Protein AF-A0A937PR74-F1 (afdb_monomer)

Solvent-accessible surface area (backbone atoms only — not comparable to full-atom values): 10509 Å² total; per-residue (Å²): 139,72,93,67,66,85,78,65,84,86,77,82,88,89,82,86,82,87,78,89,87,81,86,79,89,77,82,87,79,86,81,88,80,90,78,84,87,91,71,79,76,67,69,64,71,68,72,78,77,74,87,81,82,86,87,86,87,86,81,80,76,82,71,67,78,77,66,73,66,75,76,71,74,73,73,74,75,77,78,75,32,49,71,48,76,49,72,70,42,72,43,75,45,100,83,73,44,35,31,24,26,33,42,29,33,23,23,53,96,93,35,72,62,82,80,94,59,60,72,48,82,46,78,33,86,61,48,38,85,75,64,37,54,68,62,33,48,54,44,5,17,67,58,23,37,13,30,32,24,25,32,74,71,29,89,79,11,74

pLDDT: mean 70.53, std 24.12, range [28.23, 97.38]

Mean predicted aligned error: 19.69 Å

Structure (mmCIF, N/CA/C/O backbone):
data_AF-A0A937PR74-F1
#
_entry.id   AF-A0A937PR74-F1
#
loop_
_atom_site.group_PDB
_atom_site.id
_atom_site.type_symbol
_atom_site.label_atom_id
_atom_site.label_alt_id
_atom_site.label_comp_id
_atom_site.label_asym_id
_atom_site.label_entity_id
_atom_site.label_seq_id
_atom_site.pdbx_PDB_ins_code
_atom_site.Cartn_x
_atom_site.Cartn_y
_atom_site.Cartn_z
_atom_site.occupancy
_atom_site.B_iso_or_equiv
_atom_site.auth_seq_id
_atom_site.auth_comp_id
_atom_site.auth_asym_id
_atom_site.auth_atom_id
_atom_site.pdbx_PDB_model_num
ATOM 1 N N . MET A 1 1 ? 43.824 18.208 25.288 1.00 45.00 1 MET A N 1
ATOM 2 C CA . MET A 1 1 ? 44.546 16.920 25.161 1.00 45.00 1 MET A CA 1
ATOM 3 C C . MET A 1 1 ? 43.889 16.074 24.063 1.00 45.00 1 MET A C 1
ATOM 5 O O . MET A 1 1 ? 43.143 15.158 24.345 1.00 45.00 1 MET A O 1
ATOM 9 N N . ARG A 1 2 ? 43.776 16.574 22.828 1.00 44.16 2 ARG A N 1
ATOM 10 C CA . ARG A 1 2 ? 44.655 16.389 21.651 1.00 44.16 2 ARG A CA 1
ATOM 11 C C . ARG A 1 2 ? 44.983 14.925 21.298 1.00 44.16 2 ARG A C 1
ATOM 13 O O . ARG A 1 2 ? 46.021 14.397 21.665 1.00 44.16 2 ARG A O 1
ATOM 20 N N . LEU A 1 3 ? 44.121 14.372 20.440 1.00 40.69 3 LEU A N 1
ATOM 21 C CA . LEU A 1 3 ? 44.189 13.129 19.651 1.00 40.69 3 LEU A CA 1
ATOM 22 C C . LEU A 1 3 ? 45.413 13.035 18.692 1.00 40.69 3 LEU A C 1
ATOM 24 O O . LEU A 1 3 ? 45.345 12.398 17.648 1.00 40.69 3 LEU A O 1
ATOM 28 N N . LYS A 1 4 ? 46.522 13.724 19.006 1.00 45.88 4 LYS A N 1
ATOM 29 C CA . LYS A 1 4 ? 47.782 13.752 18.236 1.00 45.88 4 LYS A CA 1
ATOM 30 C C . LYS A 1 4 ? 48.910 12.940 18.897 1.00 45.88 4 LYS A C 1
ATOM 32 O O . LYS A 1 4 ? 49.970 12.802 18.297 1.00 45.88 4 LYS A O 1
ATOM 37 N N . GLU A 1 5 ? 48.679 12.406 20.096 1.00 50.66 5 GLU A N 1
ATOM 38 C CA . GLU A 1 5 ? 49.649 11.603 20.862 1.00 50.66 5 GLU A CA 1
ATOM 39 C C . GLU A 1 5 ? 49.638 10.113 20.471 1.00 50.66 5 GLU A C 1
ATOM 41 O O . GLU A 1 5 ? 50.682 9.475 20.462 1.00 50.66 5 GLU A O 1
ATOM 46 N N . LEU A 1 6 ? 48.505 9.561 20.020 1.00 44.34 6 LEU A N 1
ATOM 47 C CA . LEU A 1 6 ? 48.393 8.130 19.675 1.00 44.34 6 LEU A CA 1
ATOM 48 C C . LEU A 1 6 ? 48.855 7.761 18.251 1.00 44.34 6 LEU A C 1
ATOM 50 O O . LEU A 1 6 ? 48.767 6.605 17.853 1.00 44.34 6 LEU A O 1
ATOM 54 N N . LEU A 1 7 ? 49.373 8.721 17.479 1.00 48.03 7 LEU A N 1
ATOM 55 C CA . LEU A 1 7 ? 49.866 8.507 16.107 1.00 48.03 7 LEU A CA 1
ATOM 56 C C . LEU A 1 7 ? 51.387 8.693 15.965 1.00 48.03 7 LEU A C 1
ATOM 58 O O . LEU A 1 7 ? 51.908 8.676 14.852 1.00 48.03 7 LEU A O 1
ATOM 62 N N . LYS A 1 8 ? 52.107 8.844 17.084 1.00 45.50 8 LYS A N 1
ATOM 63 C CA . LYS A 1 8 ? 53.575 8.968 17.120 1.00 45.50 8 LYS A CA 1
ATOM 64 C C . LYS A 1 8 ? 54.309 7.737 17.659 1.00 45.50 8 LYS A C 1
ATOM 66 O O . LYS A 1 8 ? 55.530 7.734 17.638 1.00 45.50 8 LYS A O 1
ATOM 71 N N . LEU A 1 9 ? 53.598 6.684 18.068 1.00 43.59 9 LEU A N 1
ATOM 72 C CA . LEU A 1 9 ? 54.215 5.498 18.679 1.00 43.59 9 LEU A CA 1
ATOM 73 C C . LEU A 1 9 ? 54.484 4.336 17.706 1.00 43.59 9 LEU A C 1
ATOM 75 O O . LEU A 1 9 ? 54.778 3.236 18.147 1.00 43.59 9 LEU A O 1
ATOM 79 N N . ASN A 1 10 ? 54.355 4.544 16.392 1.00 42.03 10 ASN A N 1
ATOM 80 C CA . ASN A 1 10 ? 54.557 3.468 15.410 1.00 42.03 10 ASN A CA 1
ATOM 81 C C . ASN A 1 10 ? 55.466 3.874 14.238 1.00 42.03 10 ASN A C 1
ATOM 83 O O . ASN A 1 10 ? 55.306 3.408 13.111 1.00 42.03 10 ASN A O 1
ATOM 87 N N . ARG A 1 11 ? 56.377 4.825 14.473 1.00 48.88 11 ARG A N 1
ATOM 88 C CA . ARG A 1 11 ? 57.326 5.297 13.456 1.00 48.88 11 ARG A CA 1
ATOM 89 C C . ARG A 1 11 ? 58.646 5.744 14.082 1.00 48.88 11 ARG A C 1
ATOM 91 O O . ARG A 1 11 ? 59.024 6.904 13.974 1.00 48.88 11 ARG A O 1
ATOM 98 N N . SER A 1 12 ? 59.342 4.814 14.708 1.00 44.12 12 SER A N 1
ATOM 99 C CA . SER A 1 12 ? 60.766 4.922 15.026 1.00 44.12 12 SER A CA 1
ATOM 100 C C . SER A 1 12 ? 61.212 3.552 15.508 1.00 44.12 12 SER A C 1
ATOM 102 O O . SER A 1 12 ? 60.620 3.071 16.465 1.00 44.12 12 SER A O 1
ATOM 104 N N . ASP A 1 13 ? 62.170 2.949 14.799 1.00 43.47 13 ASP A N 1
ATOM 105 C CA . ASP A 1 13 ? 63.102 1.906 15.279 1.00 43.47 13 ASP A CA 1
ATOM 106 C C . ASP A 1 13 ? 63.229 0.692 14.358 1.00 43.47 13 ASP A C 1
ATOM 108 O O . ASP A 1 13 ? 63.025 -0.425 14.793 1.00 43.47 13 ASP A O 1
ATOM 112 N N . GLU A 1 14 ? 63.651 0.886 13.101 1.00 42.28 14 GLU A N 1
ATOM 113 C CA . GLU A 1 14 ? 64.384 -0.173 12.367 1.00 42.28 14 GLU A CA 1
ATOM 114 C C . GLU A 1 14 ? 65.464 0.400 11.429 1.00 42.28 14 GLU A C 1
ATOM 116 O O . GLU A 1 14 ? 65.754 -0.130 10.358 1.00 42.28 14 GLU A O 1
ATOM 121 N N . LYS A 1 15 ? 66.096 1.518 11.806 1.00 40.09 15 LYS A N 1
ATOM 122 C CA . LYS A 1 15 ? 67.292 1.994 11.100 1.00 40.09 15 LYS A CA 1
ATOM 123 C C . LYS A 1 15 ? 68.427 2.265 12.065 1.00 40.09 15 LYS A C 1
ATOM 125 O O . LYS A 1 15 ? 68.477 3.313 12.695 1.00 40.09 15 LYS A O 1
ATOM 130 N N . GLY A 1 16 ? 69.379 1.340 12.036 1.00 33.22 16 GLY A N 1
ATOM 131 C CA . GLY A 1 16 ? 70.777 1.629 12.301 1.00 33.22 16 GLY A CA 1
ATOM 132 C C . GLY A 1 16 ? 71.303 0.992 13.566 1.00 33.22 16 GLY A C 1
ATOM 133 O O . GLY A 1 16 ? 71.318 1.646 14.597 1.00 33.22 16 GLY A O 1
ATOM 134 N N . ILE A 1 17 ? 71.846 -0.221 13.443 1.00 38.16 17 ILE A N 1
ATOM 135 C CA . ILE A 1 17 ? 72.931 -0.673 14.312 1.00 38.16 17 ILE A CA 1
ATOM 136 C C . ILE A 1 17 ? 73.922 -1.518 13.483 1.00 38.16 17 ILE A C 1
ATOM 138 O O . ILE A 1 17 ? 73.690 -2.700 13.269 1.00 38.16 17 ILE A O 1
ATOM 142 N N . LEU A 1 18 ? 75.014 -0.850 13.066 1.00 41.47 18 LEU A N 1
ATOM 143 C CA . LEU A 1 18 ? 76.418 -1.325 13.030 1.00 41.47 18 LEU A CA 1
ATOM 144 C C . LEU A 1 18 ? 76.817 -2.419 12.007 1.00 41.47 18 LEU A C 1
ATOM 146 O O . LEU A 1 18 ? 76.128 -3.409 11.838 1.00 41.47 18 LEU A O 1
ATOM 150 N N . ASN A 1 19 ? 77.984 -2.399 11.356 1.00 35.38 19 ASN A N 1
ATOM 151 C CA . ASN A 1 19 ? 79.076 -1.430 11.171 1.00 35.38 19 ASN A CA 1
ATOM 152 C C . ASN A 1 19 ? 80.000 -2.034 10.082 1.00 35.38 19 ASN A C 1
ATOM 154 O O . ASN A 1 19 ? 80.117 -3.249 9.992 1.00 35.38 19 ASN A O 1
ATOM 158 N N . LEU A 1 20 ? 80.500 -1.242 9.132 1.00 36.12 20 LEU A N 1
ATOM 159 C CA . LEU A 1 20 ? 81.897 -0.770 9.051 1.00 36.12 20 LEU A CA 1
ATOM 160 C C . LEU A 1 20 ? 82.981 -1.853 8.880 1.00 36.12 20 LEU A C 1
ATOM 162 O O . LEU A 1 20 ? 83.204 -2.662 9.769 1.00 36.12 20 LEU A O 1
ATOM 166 N N . GLY A 1 21 ? 83.761 -1.693 7.804 1.00 32.06 21 GLY A N 1
ATOM 167 C CA . GLY A 1 21 ? 85.145 -2.169 7.711 1.00 32.06 21 GLY A CA 1
ATOM 168 C C . GLY A 1 21 ? 85.378 -3.188 6.599 1.00 32.06 21 GLY A C 1
ATOM 169 O O . GLY A 1 21 ? 85.330 -4.379 6.841 1.00 32.06 21 GLY A O 1
ATOM 170 N N . ASP A 1 22 ? 85.616 -2.758 5.361 1.00 37.78 22 ASP A N 1
ATOM 171 C CA . ASP A 1 22 ? 86.985 -2.404 4.995 1.00 37.78 22 ASP A CA 1
ATOM 172 C C . ASP A 1 22 ? 87.040 -1.779 3.603 1.00 37.78 22 ASP A C 1
ATOM 174 O O . ASP A 1 22 ? 86.634 -2.339 2.583 1.00 37.78 22 ASP A O 1
ATOM 178 N N . ARG A 1 23 ? 87.535 -0.546 3.594 1.00 40.28 23 ARG A N 1
ATOM 179 C CA . ARG A 1 23 ? 88.002 0.126 2.397 1.00 40.28 23 ARG A CA 1
ATOM 180 C C . ARG A 1 23 ? 89.438 -0.310 2.186 1.00 40.28 23 ARG A C 1
ATOM 182 O O . ARG A 1 23 ? 90.257 -0.145 3.078 1.00 40.28 23 ARG A O 1
ATOM 189 N N . GLY A 1 24 ? 89.757 -0.595 0.937 1.00 28.23 24 GLY A N 1
ATOM 190 C CA . GLY A 1 24 ? 90.996 -0.077 0.396 1.00 28.23 24 GLY A CA 1
ATOM 191 C C . GLY A 1 24 ? 91.971 -1.129 -0.089 1.00 28.23 24 GLY A C 1
ATOM 192 O O . GLY A 1 24 ? 92.541 -1.891 0.672 1.00 28.23 24 GLY A O 1
ATOM 193 N N . LEU A 1 25 ? 92.274 -0.945 -1.369 1.00 32.81 25 LEU A N 1
ATOM 194 C CA . LEU A 1 25 ? 93.640 -0.695 -1.796 1.00 32.81 25 LEU A CA 1
ATOM 195 C C . LEU A 1 25 ? 94.554 -1.925 -1.865 1.00 32.81 25 LEU A C 1
ATOM 197 O O . LEU A 1 25 ? 95.102 -2.391 -0.878 1.00 32.81 25 LEU A O 1
ATOM 201 N N . MET A 1 26 ? 94.814 -2.301 -3.113 1.00 33.44 26 MET A N 1
ATOM 202 C CA . MET A 1 26 ? 96.124 -2.599 -3.708 1.00 33.44 26 MET A CA 1
ATOM 203 C C . MET A 1 26 ? 96.035 -3.894 -4.509 1.00 33.44 26 MET A C 1
ATOM 205 O O . MET A 1 26 ? 95.981 -4.985 -3.969 1.00 33.44 26 MET A O 1
ATOM 209 N N . ARG A 1 27 ? 95.823 -3.789 -5.822 1.00 33.97 27 ARG A N 1
ATOM 210 C CA . ARG A 1 27 ? 96.899 -3.582 -6.810 1.00 33.97 27 ARG A CA 1
ATOM 211 C C . ARG A 1 27 ? 97.913 -4.726 -6.795 1.00 33.97 27 ARG A C 1
ATOM 213 O O . ARG A 1 27 ? 98.548 -4.963 -5.780 1.00 33.97 27 ARG A O 1
ATOM 220 N N . GLN A 1 28 ? 98.155 -5.217 -8.015 1.00 32.97 28 GLN A N 1
ATOM 221 C CA . GLN A 1 28 ? 99.225 -6.130 -8.440 1.00 32.97 28 GLN A CA 1
ATOM 222 C C . GLN A 1 28 ? 98.896 -7.584 -8.073 1.00 32.97 28 GLN A C 1
ATOM 224 O O . GLN A 1 28 ? 98.533 -7.872 -6.949 1.00 32.97 28 GLN A O 1
ATOM 229 N N . VAL A 1 29 ? 98.898 -8.563 -8.976 1.00 41.31 29 VAL A N 1
ATOM 230 C CA . VAL A 1 29 ? 99.842 -8.895 -10.056 1.00 41.31 29 VAL A CA 1
ATOM 231 C C . VAL A 1 29 ? 99.023 -9.716 -11.078 1.00 41.31 29 VAL A C 1
ATOM 233 O O . VAL A 1 29 ? 98.340 -10.658 -10.703 1.00 41.31 29 VAL A O 1
ATOM 236 N N . ALA A 1 30 ? 98.745 -9.206 -12.278 1.00 31.98 30 ALA A N 1
ATOM 237 C CA . ALA A 1 30 ? 99.438 -9.552 -13.523 1.00 31.98 30 ALA A CA 1
ATOM 238 C C . ALA A 1 30 ? 99.759 -11.051 -13.735 1.00 31.98 30 ALA A C 1
ATOM 240 O O . ALA A 1 30 ? 100.341 -11.706 -12.888 1.00 31.98 30 ALA A O 1
ATOM 241 N N . ALA A 1 31 ? 99.508 -11.494 -14.969 1.00 31.50 31 ALA A N 1
ATOM 242 C CA . ALA A 1 31 ? 100.082 -12.667 -15.631 1.00 31.50 31 ALA A CA 1
ATOM 243 C C . ALA A 1 31 ? 99.368 -14.022 -15.450 1.00 31.50 31 ALA A C 1
ATOM 245 O O . ALA A 1 31 ? 99.487 -14.710 -14.448 1.00 31.50 31 ALA A O 1
ATOM 246 N N . ALA A 1 32 ? 98.684 -14.389 -16.540 1.00 33.56 32 ALA A N 1
ATOM 247 C CA . ALA A 1 32 ? 98.862 -15.642 -17.269 1.00 33.56 32 ALA A CA 1
ATOM 248 C C . ALA A 1 32 ? 98.831 -16.955 -16.471 1.00 33.56 32 ALA A C 1
ATOM 250 O O . ALA A 1 32 ? 99.771 -17.284 -15.755 1.00 33.56 32 ALA A O 1
ATOM 251 N N . THR A 1 33 ? 97.828 -17.789 -16.764 1.00 36.47 33 THR A N 1
ATOM 252 C CA . THR A 1 33 ? 97.982 -19.085 -17.469 1.00 36.47 33 THR A CA 1
ATOM 253 C C . THR A 1 33 ? 96.703 -19.907 -17.256 1.00 36.47 33 THR A C 1
ATOM 255 O O . THR A 1 33 ? 96.357 -20.253 -16.132 1.00 36.47 33 THR A O 1
ATOM 258 N N . SER A 1 34 ? 95.969 -20.210 -18.329 1.00 39.50 34 SER A N 1
ATOM 259 C CA . SER A 1 34 ? 94.982 -21.308 -18.352 1.00 39.50 34 SER A CA 1
ATOM 260 C C . SER A 1 34 ? 95.751 -22.638 -18.341 1.00 39.50 34 SER A C 1
ATOM 262 O O . SER A 1 34 ? 96.770 -22.704 -19.029 1.00 39.50 34 SER A O 1
ATOM 264 N N . PRO A 1 35 ? 95.333 -23.683 -17.601 1.00 47.00 35 PRO A N 1
ATOM 265 C CA . PRO A 1 35 ? 94.194 -24.536 -17.990 1.00 47.00 35 PRO A CA 1
ATOM 266 C C . PRO A 1 35 ? 93.329 -24.946 -16.766 1.00 47.00 35 PRO A C 1
ATOM 268 O O . PRO A 1 35 ? 93.808 -25.045 -15.648 1.00 47.00 35 PRO A O 1
ATOM 271 N N . GLY A 1 36 ? 92.006 -25.093 -16.849 1.00 46.84 36 GLY A N 1
ATOM 272 C CA . GLY A 1 36 ? 91.341 -26.135 -17.624 1.00 46.84 36 GLY A CA 1
ATOM 273 C C . GLY A 1 36 ? 91.430 -27.482 -16.894 1.00 46.84 36 GLY A C 1
ATOM 274 O O . GLY A 1 36 ? 92.448 -28.148 -17.015 1.00 46.84 36 GLY A O 1
ATOM 275 N N . VAL A 1 37 ? 90.333 -27.893 -16.233 1.00 52.88 37 VAL A N 1
ATOM 276 C CA . VAL A 1 37 ? 90.123 -29.200 -15.556 1.00 52.88 37 VAL A CA 1
ATOM 277 C C . VAL A 1 37 ? 90.897 -29.283 -14.222 1.00 52.88 37 VAL A C 1
ATOM 279 O O . VAL A 1 37 ? 92.116 -29.278 -14.198 1.00 52.88 37 VAL A O 1
ATOM 282 N N . THR A 1 38 ? 90.298 -29.311 -13.024 1.00 52.03 38 THR A N 1
ATOM 283 C CA . THR A 1 38 ? 89.794 -30.550 -12.389 1.00 52.03 38 THR A CA 1
ATOM 284 C C . THR A 1 38 ? 89.281 -30.253 -10.954 1.00 52.03 38 THR A C 1
ATOM 286 O O . THR A 1 38 ? 89.836 -30.769 -9.996 1.00 52.03 38 THR A O 1
ATOM 289 N N . ILE A 1 39 ? 88.277 -29.387 -10.737 1.00 53.31 39 ILE A N 1
ATOM 290 C CA . ILE A 1 39 ? 87.642 -29.254 -9.389 1.00 53.31 39 ILE A CA 1
ATOM 291 C C . ILE A 1 39 ? 86.098 -29.186 -9.450 1.00 53.31 39 ILE A C 1
ATOM 293 O O . ILE A 1 39 ? 85.416 -29.489 -8.479 1.00 53.31 39 ILE A O 1
ATOM 297 N N . GLU A 1 40 ? 85.493 -28.918 -10.612 1.00 51.12 40 GLU A N 1
ATOM 298 C CA . GLU A 1 40 ? 84.031 -28.734 -10.713 1.00 51.12 40 GLU A CA 1
ATOM 299 C C . GLU A 1 40 ? 83.209 -30.042 -10.799 1.00 51.12 40 GLU A C 1
ATOM 301 O O . GLU A 1 40 ? 81.983 -30.031 -10.666 1.00 51.12 40 GLU A O 1
ATOM 306 N N . GLN A 1 41 ? 83.851 -31.195 -11.014 1.00 52.25 41 GLN A N 1
ATOM 307 C CA . GLN A 1 41 ? 83.128 -32.455 -11.245 1.00 52.25 41 GLN A CA 1
ATOM 308 C C . GLN A 1 41 ? 82.802 -33.257 -9.977 1.00 52.25 41 GLN A C 1
ATOM 310 O O . GLN A 1 41 ? 81.875 -34.068 -10.009 1.00 52.25 41 GLN A O 1
ATOM 315 N N . GLU A 1 42 ? 83.462 -33.001 -8.845 1.00 51.69 42 GLU A N 1
ATOM 316 C CA . GLU A 1 42 ? 83.182 -33.740 -7.603 1.00 51.69 42 GLU A CA 1
ATOM 317 C C . GLU A 1 42 ? 82.027 -33.140 -6.785 1.00 51.69 42 GLU A C 1
ATOM 319 O O . GLU A 1 42 ? 81.239 -33.875 -6.187 1.00 51.69 42 GLU A O 1
ATOM 324 N N . SER A 1 43 ? 81.812 -31.823 -6.849 1.00 52.62 43 SER A N 1
ATOM 325 C CA . SER A 1 43 ? 80.733 -31.150 -6.106 1.00 52.62 43 SER A CA 1
ATOM 326 C C . SER A 1 43 ? 79.325 -31.468 -6.637 1.00 52.62 43 SER A C 1
ATOM 328 O O . SER A 1 43 ? 78.341 -31.327 -5.914 1.00 52.62 43 SER A O 1
ATOM 330 N N . ARG A 1 44 ? 79.202 -31.978 -7.873 1.00 56.03 44 ARG A N 1
ATOM 331 C CA . ARG A 1 44 ? 77.906 -32.307 -8.506 1.00 56.03 44 ARG A CA 1
ATOM 332 C C . ARG A 1 44 ? 77.334 -33.679 -8.114 1.00 56.03 44 ARG A C 1
ATOM 334 O O . ARG A 1 44 ? 76.179 -33.967 -8.428 1.00 56.03 44 ARG A O 1
ATOM 341 N N . ARG A 1 45 ? 78.090 -34.534 -7.409 1.00 56.03 45 ARG A N 1
ATOM 342 C CA . ARG A 1 45 ? 77.600 -35.846 -6.927 1.00 56.03 45 ARG A CA 1
ATOM 343 C C . ARG A 1 45 ? 76.940 -35.803 -5.545 1.00 56.03 45 ARG A C 1
ATOM 345 O O . ARG A 1 45 ? 76.227 -36.746 -5.203 1.00 56.03 45 ARG A O 1
ATOM 352 N N . ALA A 1 46 ? 77.106 -34.718 -4.787 1.00 50.53 46 ALA A N 1
ATOM 353 C CA . ALA A 1 46 ? 76.523 -34.576 -3.451 1.00 50.53 46 ALA A CA 1
ATOM 354 C C . ALA A 1 46 ? 75.127 -33.914 -3.446 1.00 50.53 46 ALA A C 1
ATOM 356 O O . ALA A 1 46 ? 74.307 -34.219 -2.582 1.00 50.53 46 ALA A O 1
ATOM 357 N N . GLU A 1 47 ? 74.785 -33.089 -4.443 1.00 51.00 47 GLU A N 1
ATOM 358 C CA . GLU A 1 47 ? 73.498 -32.365 -4.470 1.00 51.00 47 GLU A CA 1
ATOM 359 C C . GLU A 1 47 ? 72.291 -33.206 -4.936 1.00 51.00 47 GLU A C 1
ATOM 361 O O . GLU A 1 47 ? 71.134 -32.811 -4.774 1.00 51.00 47 GLU A O 1
ATOM 366 N N . MET A 1 48 ? 72.520 -34.407 -5.478 1.00 52.19 48 MET A N 1
ATOM 367 C CA . MET A 1 48 ? 71.469 -35.216 -6.117 1.00 52.19 48 MET A CA 1
ATOM 368 C C . MET A 1 48 ? 70.767 -36.247 -5.213 1.00 52.19 48 MET A C 1
ATOM 370 O O . MET A 1 48 ? 70.002 -37.072 -5.714 1.00 52.19 48 MET A O 1
ATOM 374 N N . LYS A 1 49 ? 70.971 -36.221 -3.887 1.00 47.31 49 LYS A N 1
ATOM 375 C CA . LYS A 1 49 ? 70.345 -37.200 -2.966 1.00 47.31 49 LYS A CA 1
ATOM 376 C C . LYS A 1 49 ? 69.484 -36.634 -1.832 1.00 47.31 49 LYS A C 1
ATOM 378 O O . LYS A 1 49 ? 68.918 -37.429 -1.089 1.00 47.31 49 LYS A O 1
ATOM 383 N N . LEU A 1 50 ? 69.265 -35.316 -1.750 1.00 51.03 50 LEU A N 1
ATOM 384 C CA . LEU A 1 50 ? 68.409 -34.727 -0.698 1.00 51.03 50 LEU A CA 1
ATOM 385 C C . LEU A 1 50 ? 67.170 -33.963 -1.205 1.00 51.03 50 LEU A C 1
ATOM 387 O O . LEU A 1 50 ? 66.386 -33.448 -0.417 1.00 51.03 50 LEU A O 1
ATOM 391 N N . ARG A 1 51 ? 66.890 -33.979 -2.514 1.00 54.31 51 ARG A N 1
ATOM 392 C CA . ARG A 1 51 ? 65.666 -33.391 -3.106 1.00 54.31 51 ARG A CA 1
ATOM 393 C C . ARG A 1 51 ? 64.553 -34.428 -3.344 1.00 54.31 51 ARG A C 1
ATOM 395 O O . ARG A 1 51 ? 63.882 -34.384 -4.367 1.00 54.31 51 ARG A O 1
ATOM 402 N N . ARG A 1 52 ? 64.372 -35.404 -2.439 1.00 53.56 52 ARG A N 1
ATOM 403 C CA . ARG A 1 52 ? 63.373 -36.496 -2.583 1.00 53.56 52 ARG A CA 1
ATOM 404 C C . ARG A 1 52 ? 62.323 -36.613 -1.466 1.00 53.56 52 ARG A C 1
ATOM 406 O O . ARG A 1 52 ? 61.565 -37.574 -1.474 1.00 53.56 52 ARG A O 1
ATOM 413 N N . ARG A 1 53 ? 62.221 -35.664 -0.525 1.00 50.06 53 ARG A N 1
ATOM 414 C CA . ARG A 1 53 ? 61.236 -35.756 0.582 1.00 50.06 53 ARG A CA 1
ATOM 415 C C . ARG A 1 53 ? 60.441 -34.484 0.924 1.00 50.06 53 ARG A C 1
ATOM 417 O O . ARG A 1 53 ? 59.740 -34.493 1.923 1.00 50.06 53 ARG A O 1
ATOM 424 N N . GLY A 1 54 ? 60.492 -33.417 0.120 1.00 45.25 54 GLY A N 1
ATOM 425 C CA . GLY A 1 54 ? 59.943 -32.113 0.544 1.00 45.25 54 GLY A CA 1
ATOM 426 C C . GLY A 1 54 ? 59.032 -31.355 -0.423 1.00 45.25 54 GLY A C 1
ATOM 427 O O . GLY A 1 54 ? 58.717 -30.209 -0.136 1.00 45.25 54 GLY A O 1
ATOM 428 N N . VAL A 1 55 ? 58.622 -31.922 -1.563 1.00 49.19 55 VAL A N 1
ATOM 429 C CA . VAL A 1 55 ? 57.819 -31.180 -2.559 1.00 49.19 55 VAL A CA 1
ATOM 430 C C . VAL A 1 55 ? 56.720 -32.074 -3.132 1.00 49.19 55 VAL A C 1
ATOM 432 O O . VAL A 1 55 ? 56.806 -32.521 -4.269 1.00 49.19 55 VAL A O 1
ATOM 4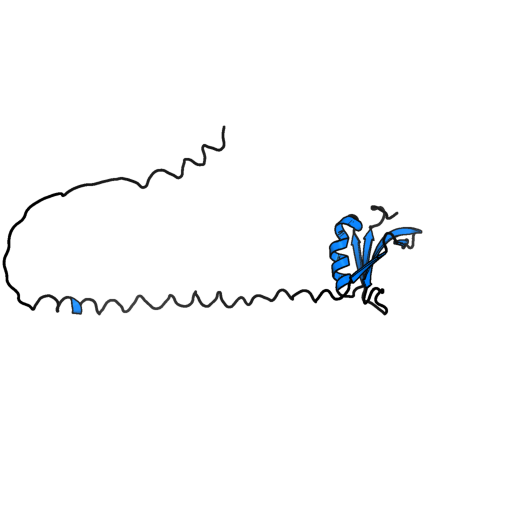35 N N . LEU A 1 56 ? 55.706 -32.392 -2.323 1.00 47.66 56 LEU A N 1
ATOM 436 C CA . LEU A 1 56 ? 54.461 -32.996 -2.817 1.00 47.66 56 LEU A CA 1
ATOM 437 C C . LEU A 1 56 ? 53.288 -32.823 -1.834 1.00 47.66 56 LEU A C 1
ATOM 439 O O . LEU A 1 56 ? 52.615 -33.794 -1.542 1.00 47.66 56 LEU A O 1
ATOM 443 N N . LEU A 1 57 ? 53.036 -31.630 -1.281 1.00 48.03 57 LEU A N 1
ATOM 444 C CA . LEU A 1 57 ? 51.827 -31.384 -0.463 1.00 48.03 57 LEU A CA 1
ATOM 445 C C . LEU A 1 57 ? 51.410 -29.892 -0.441 1.00 48.03 57 LEU A C 1
ATOM 447 O O . LEU A 1 57 ? 51.099 -29.347 0.608 1.00 48.03 57 LEU A O 1
ATOM 451 N N . LEU A 1 58 ? 51.403 -29.196 -1.588 1.00 45.47 58 LEU A N 1
ATOM 452 C CA . LEU A 1 58 ? 50.859 -27.820 -1.690 1.00 45.47 58 LEU A CA 1
ATOM 453 C C . LEU A 1 58 ? 50.098 -27.551 -3.009 1.00 45.47 58 LEU A C 1
ATOM 455 O O . LEU A 1 58 ? 50.130 -26.460 -3.563 1.00 45.47 58 LEU A O 1
ATOM 459 N N . LEU A 1 59 ? 49.378 -28.549 -3.520 1.00 51.47 59 LEU A N 1
ATOM 460 C CA . LEU A 1 59 ? 48.352 -28.395 -4.562 1.00 51.47 59 LEU A CA 1
ATOM 461 C C . LEU A 1 59 ? 47.195 -29.324 -4.166 1.00 51.47 59 LEU A C 1
ATOM 463 O O . LEU A 1 59 ? 47.220 -30.495 -4.536 1.00 51.47 59 LEU A O 1
ATOM 467 N N . PRO A 1 60 ? 46.255 -28.871 -3.312 1.00 46.47 60 PRO A N 1
ATOM 468 C CA . PRO A 1 60 ? 45.080 -28.197 -3.860 1.00 46.47 60 PRO A CA 1
ATOM 469 C C . P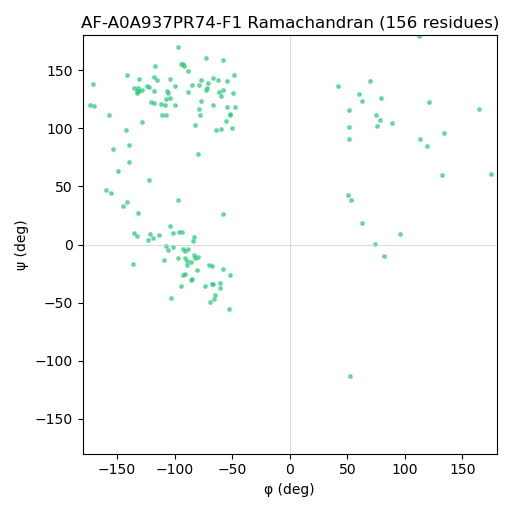RO A 1 60 ? 44.456 -27.190 -2.867 1.00 46.47 60 PRO A C 1
ATOM 471 O O . PRO A 1 60 ? 43.479 -27.497 -2.195 1.00 46.47 60 PRO A O 1
ATOM 474 N N . ILE A 1 61 ? 44.986 -25.968 -2.767 1.00 50.97 61 ILE A N 1
ATOM 475 C CA . ILE A 1 61 ? 44.271 -24.861 -2.083 1.00 50.97 61 ILE A CA 1
ATOM 476 C C . ILE A 1 61 ? 43.774 -23.808 -3.092 1.00 50.97 61 ILE A C 1
ATOM 478 O O . ILE A 1 61 ? 42.873 -23.032 -2.793 1.00 50.97 61 ILE A O 1
ATOM 482 N N . LEU A 1 62 ? 44.247 -23.845 -4.344 1.00 48.31 62 LEU A N 1
ATOM 483 C CA . LEU A 1 62 ? 43.823 -22.900 -5.386 1.00 48.31 62 LEU A CA 1
ATOM 484 C C . LEU A 1 62 ? 42.538 -23.320 -6.135 1.00 48.31 62 LEU A C 1
ATOM 486 O O . LEU A 1 62 ? 41.920 -22.498 -6.800 1.00 48.31 62 LEU A O 1
ATOM 490 N N . GLY A 1 63 ? 42.110 -24.583 -6.025 1.00 48.56 63 GLY A N 1
ATOM 491 C CA . GLY A 1 63 ? 40.980 -25.123 -6.801 1.00 48.56 63 GLY A CA 1
ATOM 492 C C . GLY A 1 63 ? 39.598 -25.009 -6.148 1.00 48.56 63 GLY A C 1
ATOM 493 O O . GLY A 1 63 ? 38.597 -25.235 -6.819 1.00 48.56 63 GLY A O 1
ATOM 494 N N . VAL A 1 64 ? 39.511 -24.662 -4.860 1.00 53.47 64 VAL A N 1
ATOM 495 C CA . VAL A 1 64 ? 38.236 -24.699 -4.108 1.00 53.47 64 VAL A CA 1
ATOM 496 C C . VAL A 1 64 ? 37.546 -23.327 -4.030 1.00 53.47 64 VAL A C 1
ATOM 498 O O . VAL A 1 64 ? 36.357 -23.256 -3.736 1.00 53.47 64 VAL A O 1
ATOM 501 N N . LEU A 1 65 ? 38.215 -22.229 -4.406 1.00 50.84 65 LEU A N 1
ATOM 502 C CA . LEU A 1 65 ? 37.590 -20.894 -4.426 1.00 50.84 65 LEU A CA 1
ATOM 503 C C . LEU A 1 65 ? 36.878 -20.541 -5.749 1.00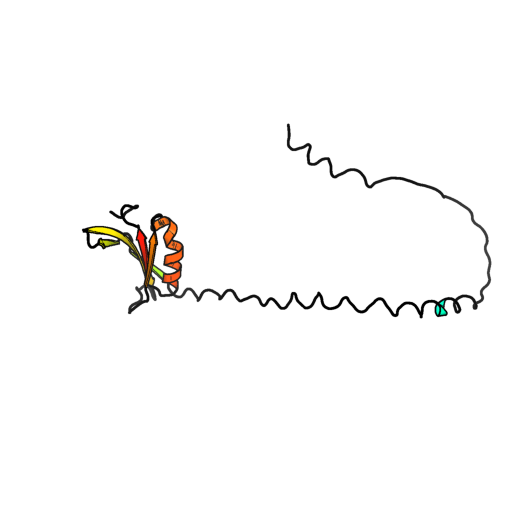 50.84 65 LEU A C 1
ATOM 505 O O . LEU A 1 65 ? 36.242 -19.498 -5.838 1.00 50.84 65 LEU A O 1
ATOM 509 N N . ALA A 1 66 ? 3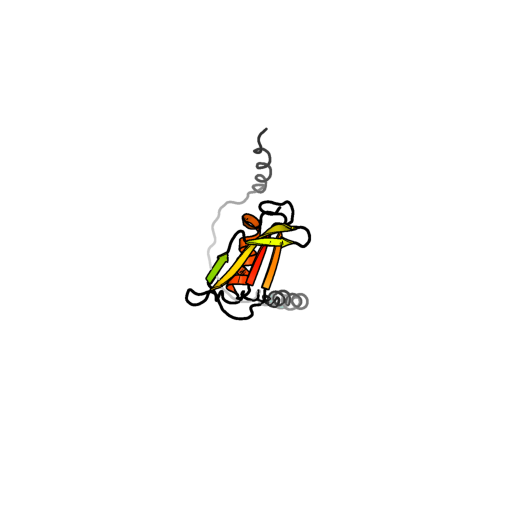6.947 -21.401 -6.769 1.00 53.81 66 ALA A N 1
ATOM 510 C CA . ALA A 1 66 ? 36.227 -21.210 -8.036 1.00 53.81 66 ALA A CA 1
ATOM 511 C C . ALA A 1 66 ? 34.845 -21.902 -8.065 1.00 53.81 66 ALA A C 1
ATOM 513 O O . ALA A 1 66 ? 34.111 -21.774 -9.041 1.00 53.81 66 ALA A O 1
ATOM 514 N N . GLY A 1 67 ? 34.494 -22.646 -7.007 1.00 51.62 67 GLY A N 1
ATOM 515 C CA . GLY A 1 67 ? 33.291 -23.484 -6.939 1.00 51.62 67 GLY A CA 1
ATOM 516 C C . GLY A 1 67 ? 32.120 -22.900 -6.147 1.00 51.62 67 GLY A C 1
ATOM 517 O O . GLY A 1 67 ? 31.057 -23.517 -6.111 1.00 51.62 67 GLY A O 1
ATOM 518 N N . VAL A 1 68 ? 32.260 -21.715 -5.539 1.00 61.12 68 VAL A N 1
ATOM 519 C CA . VAL A 1 68 ? 31.091 -20.972 -5.044 1.00 61.12 68 VAL A CA 1
ATOM 520 C C . VAL A 1 68 ? 30.475 -20.288 -6.253 1.00 61.12 68 VAL A C 1
ATOM 522 O O . VAL A 1 68 ? 30.702 -19.110 -6.524 1.00 61.12 68 VAL A O 1
ATOM 525 N N . GLY A 1 69 ? 29.749 -21.091 -7.033 1.00 54.00 69 GLY A N 1
ATOM 526 C CA . GLY A 1 69 ? 28.875 -20.609 -8.082 1.00 54.00 69 GLY A CA 1
ATOM 527 C C . GLY A 1 69 ? 28.046 -19.487 -7.490 1.00 54.00 69 GLY A C 1
ATOM 528 O O . GLY A 1 69 ? 27.350 -19.681 -6.493 1.00 54.00 69 GLY A O 1
ATOM 529 N N . ASN A 1 70 ? 28.206 -18.303 -8.069 1.00 60.03 70 ASN A N 1
ATOM 530 C CA . ASN A 1 70 ? 27.407 -17.135 -7.781 1.00 60.03 70 ASN A CA 1
ATOM 531 C C . ASN A 1 70 ? 25.951 -17.600 -7.883 1.00 60.03 70 ASN A C 1
ATOM 533 O O . ASN A 1 70 ? 25.459 -17.820 -8.991 1.00 60.03 70 ASN A O 1
ATOM 537 N N . ALA A 1 71 ? 25.310 -17.874 -6.742 1.00 54.91 71 ALA A N 1
ATOM 538 C CA . ALA A 1 71 ? 23.901 -18.206 -6.684 1.00 54.91 71 ALA A CA 1
ATOM 539 C C . ALA A 1 71 ? 23.226 -16.980 -7.270 1.00 54.91 71 ALA A C 1
ATOM 541 O O . ALA A 1 71 ? 23.192 -15.928 -6.630 1.00 54.91 71 ALA A O 1
ATOM 542 N N . GLY A 1 72 ? 22.869 -17.086 -8.552 1.00 49.81 72 GLY A N 1
ATOM 543 C CA . GLY A 1 72 ? 22.407 -15.969 -9.343 1.00 49.81 72 GLY A CA 1
ATOM 544 C C . GLY A 1 72 ? 21.292 -15.329 -8.555 1.00 49.81 72 GLY A C 1
ATOM 545 O O . GLY A 1 72 ? 20.254 -15.953 -8.339 1.00 49.81 72 GLY A O 1
ATOM 546 N N . VAL A 1 73 ? 21.538 -14.115 -8.067 1.00 54.97 73 VAL A N 1
ATOM 547 C CA . VAL A 1 73 ? 20.473 -13.273 -7.552 1.00 54.97 73 VAL A CA 1
ATOM 548 C C . VAL A 1 73 ? 19.509 -13.208 -8.719 1.00 54.97 73 VAL A C 1
ATOM 550 O O . VAL A 1 73 ? 19.869 -12.647 -9.755 1.00 54.97 73 VAL A O 1
ATOM 553 N N . ALA A 1 74 ? 18.379 -13.915 -8.613 1.00 58.25 74 ALA A N 1
ATOM 554 C CA . ALA A 1 74 ? 17.421 -14.010 -9.697 1.00 58.25 74 ALA A CA 1
ATOM 555 C C . ALA A 1 74 ? 17.132 -12.574 -10.114 1.00 58.25 74 ALA A C 1
ATOM 557 O O . ALA A 1 74 ? 16.627 -11.788 -9.306 1.00 58.25 74 ALA A O 1
ATOM 558 N N . ALA A 1 75 ? 17.578 -12.207 -11.318 1.00 59.91 75 ALA A N 1
ATOM 559 C CA . ALA A 1 75 ? 17.398 -10.861 -11.815 1.00 59.91 75 ALA A CA 1
ATOM 560 C C . ALA A 1 75 ? 15.900 -10.590 -11.719 1.00 59.91 75 ALA A C 1
ATOM 562 O O . ALA A 1 75 ? 15.101 -11.356 -12.267 1.00 59.91 75 ALA A O 1
ATOM 563 N N . ALA A 1 76 ? 15.527 -9.582 -10.923 1.00 63.84 76 ALA A N 1
ATOM 564 C CA . ALA A 1 76 ? 14.130 -9.243 -10.714 1.00 63.84 76 ALA A CA 1
ATOM 565 C C . ALA A 1 76 ? 13.465 -9.158 -12.090 1.00 63.84 76 ALA A C 1
ATOM 567 O O . ALA A 1 76 ? 14.031 -8.549 -13.004 1.00 63.84 76 ALA A O 1
ATOM 568 N N . ALA A 1 77 ? 12.326 -9.840 -12.246 1.00 69.25 77 ALA A N 1
ATOM 569 C CA . ALA A 1 77 ? 11.636 -9.926 -13.525 1.00 69.25 77 ALA A CA 1
ATOM 570 C C . ALA A 1 77 ? 11.503 -8.522 -14.153 1.00 69.25 77 ALA A C 1
ATOM 572 O O . ALA A 1 77 ? 11.401 -7.525 -13.437 1.00 69.25 77 ALA A O 1
ATOM 573 N N . PRO A 1 78 ? 11.558 -8.396 -15.487 1.00 75.75 78 PRO A N 1
ATOM 574 C CA . PRO A 1 78 ? 11.577 -7.084 -16.116 1.00 75.75 78 PRO A CA 1
ATOM 575 C C . PRO A 1 78 ? 10.343 -6.266 -15.711 1.00 75.75 78 PRO A C 1
ATOM 577 O O . PRO A 1 78 ? 9.210 -6.753 -15.755 1.00 75.75 78 PRO A O 1
ATOM 580 N N . ARG A 1 79 ? 10.570 -5.002 -15.332 1.00 86.12 79 ARG A N 1
ATOM 581 C CA . ARG A 1 79 ? 9.516 -4.029 -15.005 1.00 86.12 79 ARG A CA 1
ATOM 582 C C . ARG A 1 79 ? 8.675 -3.763 -16.252 1.00 86.12 79 ARG A C 1
ATOM 584 O O . ARG A 1 79 ? 9.074 -2.986 -17.116 1.00 86.12 79 ARG A O 1
ATOM 591 N N . ARG A 1 80 ? 7.526 -4.429 -16.358 1.00 87.62 80 ARG A N 1
ATOM 592 C CA . ARG A 1 80 ? 6.717 -4.468 -17.586 1.00 87.62 80 ARG A CA 1
ATOM 593 C C . ARG A 1 80 ? 5.637 -3.389 -17.632 1.00 87.62 80 ARG A C 1
ATOM 595 O O . ARG A 1 80 ? 5.240 -2.975 -18.717 1.00 87.62 80 ARG A O 1
ATOM 602 N N . TYR A 1 81 ? 5.178 -2.915 -16.475 1.00 92.88 81 TYR A N 1
ATOM 603 C CA . TYR A 1 81 ? 4.036 -2.006 -16.384 1.00 92.88 81 TYR A CA 1
ATOM 604 C C . TYR A 1 81 ? 4.412 -0.650 -15.786 1.00 92.88 81 TYR A C 1
ATOM 606 O O . TYR A 1 81 ? 5.201 -0.557 -14.844 1.00 92.88 81 TYR A O 1
ATOM 614 N N . LYS A 1 82 ? 3.777 0.416 -16.290 1.00 95.06 82 LYS A N 1
ATOM 615 C CA . LYS A 1 82 ? 3.729 1.703 -15.576 1.00 95.06 82 LYS A CA 1
ATOM 616 C C . LYS A 1 82 ? 2.779 1.567 -14.382 1.00 95.06 82 LYS A C 1
ATOM 618 O O . LYS A 1 82 ? 1.928 0.685 -14.370 1.00 95.06 82 LYS A O 1
ATOM 623 N N . VAL A 1 83 ? 2.887 2.446 -13.387 1.00 95.62 83 VAL A N 1
ATOM 624 C CA . VAL A 1 83 ? 2.049 2.369 -12.177 1.00 95.62 83 VAL A CA 1
ATOM 625 C C . VAL A 1 83 ? 1.188 3.610 -12.030 1.00 95.62 83 VAL A C 1
ATOM 627 O O . VAL A 1 83 ? 1.708 4.719 -11.904 1.00 95.62 83 VAL A O 1
ATOM 630 N N . GLY A 1 84 ? -0.123 3.397 -11.987 1.00 95.56 84 GLY A N 1
ATOM 631 C CA . GLY A 1 84 ? -1.097 4.391 -11.557 1.00 95.56 84 GLY A CA 1
ATOM 632 C C . GLY A 1 84 ? -1.373 4.267 -10.060 1.00 95.56 84 GLY A C 1
ATOM 633 O O . GLY A 1 84 ? -1.214 3.196 -9.473 1.00 95.56 84 GLY A O 1
ATOM 634 N N . ILE A 1 85 ? -1.773 5.373 -9.430 1.00 95.81 85 ILE A N 1
ATOM 635 C CA . ILE A 1 85 ? -2.019 5.432 -7.984 1.00 95.81 85 ILE A CA 1
ATOM 636 C C . ILE A 1 85 ? -3.360 6.112 -7.733 1.00 95.81 85 ILE A C 1
ATOM 638 O O . ILE A 1 85 ? -3.606 7.207 -8.235 1.00 95.81 85 ILE A O 1
ATOM 642 N N . LYS A 1 86 ? -4.209 5.487 -6.917 1.00 96.19 86 LYS A N 1
ATOM 643 C CA . LYS A 1 86 ? -5.395 6.107 -6.321 1.00 96.19 86 LYS A CA 1
ATOM 644 C C . LYS A 1 86 ? -5.151 6.249 -4.822 1.00 96.19 86 LYS A C 1
ATOM 646 O O . LYS A 1 86 ? -5.042 5.239 -4.131 1.00 96.19 86 LYS A O 1
ATOM 651 N N . ARG A 1 87 ? -5.009 7.484 -4.342 1.00 95.31 87 ARG A N 1
ATOM 652 C CA . ARG A 1 87 ? -4.664 7.780 -2.944 1.00 95.31 87 ARG A CA 1
ATOM 653 C C . ARG A 1 87 ? -5.901 7.981 -2.080 1.00 95.31 87 ARG A C 1
ATOM 655 O O . ARG A 1 87 ? -6.947 8.365 -2.592 1.00 95.31 87 ARG A O 1
ATOM 662 N N . ASP A 1 88 ? -5.728 7.751 -0.783 1.00 94.25 88 ASP A N 1
ATOM 663 C CA . ASP A 1 88 ? -6.672 8.096 0.285 1.00 94.25 88 ASP A CA 1
ATOM 664 C C . ASP A 1 88 ? -8.095 7.568 0.073 1.00 94.25 88 ASP A C 1
ATOM 666 O O . ASP A 1 88 ? -9.089 8.197 0.426 1.00 94.25 88 ASP A O 1
ATOM 670 N N . VAL A 1 89 ? -8.190 6.352 -0.461 1.00 96.69 89 VAL A N 1
ATOM 671 C CA . VAL A 1 89 ? -9.443 5.606 -0.510 1.00 96.69 89 VAL A CA 1
ATOM 672 C C . VAL A 1 89 ? -9.846 5.248 0.918 1.00 96.69 89 VAL A C 1
ATOM 674 O O . VAL A 1 89 ? -9.101 4.568 1.628 1.00 96.69 89 VAL A O 1
ATOM 677 N N . ARG A 1 90 ? -11.023 5.714 1.337 1.00 97.00 90 ARG A N 1
ATOM 678 C CA . ARG A 1 90 ? -11.633 5.376 2.626 1.00 97.00 90 ARG A CA 1
ATOM 679 C C . ARG A 1 90 ? -12.268 3.998 2.515 1.00 97.00 90 ARG A C 1
ATOM 681 O O . ARG A 1 90 ? -13.161 3.798 1.695 1.00 97.00 90 ARG A O 1
ATOM 688 N N . VAL A 1 91 ? -11.764 3.044 3.292 1.00 96.69 91 VAL A N 1
ATOM 689 C CA . VAL A 1 91 ? -12.300 1.681 3.329 1.00 96.69 91 VAL A CA 1
ATOM 690 C C . VAL A 1 91 ? -13.039 1.495 4.656 1.00 96.69 91 VAL A C 1
ATOM 692 O O . VAL A 1 91 ? -12.368 1.489 5.694 1.00 96.69 91 VAL A O 1
ATOM 695 N N . PRO A 1 92 ? -14.380 1.360 4.642 1.00 97.12 92 PRO A N 1
ATOM 696 C CA . PRO A 1 92 ? -15.166 1.191 5.857 1.00 97.12 92 PRO A CA 1
ATOM 697 C C . PRO A 1 92 ? -14.945 -0.199 6.448 1.00 97.12 92 PRO A C 1
ATOM 699 O O . PRO A 1 92 ? -14.955 -1.204 5.733 1.00 97.12 92 PRO A O 1
ATOM 702 N N . MET A 1 93 ? -14.735 -0.254 7.759 1.00 97.19 93 MET A N 1
ATOM 703 C CA . MET A 1 93 ? -14.638 -1.491 8.529 1.00 97.19 93 MET A CA 1
ATOM 704 C C . MET A 1 93 ? -15.983 -1.838 9.184 1.00 97.19 93 MET A C 1
ATOM 706 O O . MET A 1 93 ? -16.915 -1.038 9.203 1.00 97.19 93 MET A O 1
ATOM 710 N N . ARG A 1 94 ? -16.081 -3.047 9.750 1.00 97.38 94 ARG A N 1
ATOM 711 C CA . ARG A 1 94 ? -17.303 -3.569 10.400 1.00 97.38 94 ARG A CA 1
ATOM 712 C C . ARG A 1 94 ? -17.832 -2.724 11.563 1.00 97.38 94 ARG A C 1
ATOM 714 O O . ARG A 1 94 ? -18.978 -2.871 11.952 1.00 97.38 94 ARG A O 1
ATOM 721 N N . ASP A 1 95 ? -16.978 -1.899 12.146 1.00 94.94 95 ASP A N 1
ATOM 722 C CA . ASP A 1 95 ? -17.263 -1.044 13.295 1.00 94.94 95 ASP A CA 1
ATOM 723 C C . ASP A 1 95 ? -17.442 0.430 12.902 1.00 94.94 95 ASP A C 1
ATOM 725 O O . ASP A 1 95 ? -17.375 1.310 13.752 1.00 94.94 95 ASP A O 1
ATOM 729 N N . GLY A 1 96 ? -17.644 0.706 11.611 1.00 94.62 96 GLY A N 1
ATOM 730 C CA . GLY A 1 96 ? -17.920 2.045 11.086 1.00 94.62 96 GLY A CA 1
ATOM 731 C C . GLY A 1 96 ? -16.684 2.919 10.862 1.00 94.62 96 GLY A C 1
ATOM 732 O O . GLY A 1 96 ? -16.789 3.955 10.215 1.00 94.62 96 GLY A O 1
ATOM 733 N N . VAL A 1 97 ? -15.509 2.496 11.330 1.00 95.69 97 VAL A N 1
ATOM 734 C CA . VAL A 1 97 ? -14.257 3.253 11.193 1.00 95.69 97 VAL A CA 1
ATOM 735 C C . VAL A 1 97 ? -13.665 3.101 9.793 1.00 95.69 97 VAL A C 1
ATOM 737 O O . VAL A 1 97 ? -13.583 1.992 9.254 1.00 95.69 97 VAL A O 1
ATOM 740 N N . ASN A 1 98 ? -13.186 4.206 9.215 1.00 96.62 98 ASN A N 1
ATOM 741 C CA . ASN A 1 98 ? -12.603 4.224 7.876 1.00 96.62 98 ASN A CA 1
ATOM 742 C C . ASN A 1 98 ? -11.070 4.208 7.879 1.00 96.62 98 ASN A C 1
ATOM 744 O O . ASN A 1 98 ? -10.400 5.160 8.302 1.00 96.62 98 ASN A O 1
ATOM 748 N N . LEU A 1 99 ? -10.491 3.179 7.259 1.00 97.12 99 LEU A N 1
ATOM 749 C CA . LEU A 1 99 ? -9.044 3.085 7.069 1.00 97.12 99 LEU A CA 1
ATOM 750 C C . LEU A 1 99 ? -8.607 3.758 5.768 1.00 97.12 99 LEU A C 1
ATOM 752 O O . LEU A 1 99 ? -9.155 3.495 4.692 1.00 97.12 99 LEU A O 1
ATOM 756 N N . ALA A 1 100 ? -7.583 4.604 5.853 1.00 96.44 100 ALA A N 1
ATOM 757 C CA . ALA A 1 100 ? -7.020 5.284 4.699 1.00 96.44 100 ALA A CA 1
ATOM 758 C C . ALA A 1 100 ? -6.128 4.334 3.894 1.00 96.44 100 ALA A C 1
ATOM 760 O O . ALA A 1 100 ? -5.135 3.802 4.389 1.00 96.44 100 ALA A O 1
ATOM 761 N N . THR A 1 101 ? -6.442 4.178 2.610 1.00 96.56 101 THR A N 1
ATOM 762 C CA . THR A 1 101 ? -5.838 3.157 1.747 1.00 96.56 101 THR A CA 1
ATOM 763 C C . THR A 1 101 ? -5.385 3.759 0.417 1.00 96.56 101 THR A C 1
ATOM 765 O O . THR A 1 101 ? -6.144 4.474 -0.227 1.00 96.56 101 THR A O 1
ATOM 768 N N . ASP A 1 102 ? -4.157 3.478 -0.014 1.00 96.06 102 ASP A N 1
ATOM 769 C CA . ASP A 1 102 ? -3.666 3.826 -1.351 1.00 96.06 102 ASP A CA 1
ATOM 770 C C . ASP A 1 102 ? -3.579 2.568 -2.214 1.00 96.06 102 ASP A C 1
ATOM 772 O O . ASP A 1 102 ? -3.021 1.549 -1.805 1.00 96.06 102 ASP A O 1
ATOM 776 N N . ILE A 1 103 ? -4.103 2.657 -3.434 1.00 95.94 103 ILE A N 1
ATOM 777 C CA . ILE A 1 103 ? -4.172 1.554 -4.391 1.00 95.94 103 ILE A CA 1
ATOM 778 C C . ILE A 1 103 ? -3.232 1.854 -5.555 1.00 95.94 103 ILE A C 1
ATOM 780 O O . ILE A 1 103 ? -3.404 2.844 -6.267 1.00 95.94 103 ILE A O 1
ATOM 784 N N . TYR A 1 104 ? -2.270 0.968 -5.767 1.00 96.12 104 TYR A N 1
ATOM 785 C CA . TYR A 1 104 ? -1.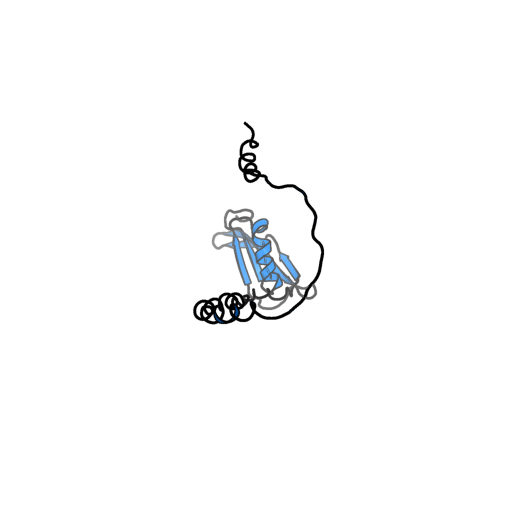312 0.978 -6.860 1.00 96.12 104 TYR A CA 1
ATOM 786 C C . TYR A 1 104 ? -1.740 -0.082 -7.869 1.00 96.12 104 TYR A C 1
ATOM 788 O O . TYR A 1 104 ? -1.962 -1.241 -7.518 1.00 96.12 104 TYR A O 1
ATOM 796 N N . TYR A 1 105 ? -1.885 0.315 -9.128 1.00 95.75 105 TYR A N 1
ATOM 797 C CA . TYR A 1 105 ? -2.354 -0.579 -10.180 1.00 95.75 105 TYR A CA 1
ATOM 798 C C . TYR A 1 105 ? -1.447 -0.513 -11.412 1.00 95.75 105 TYR A C 1
ATOM 800 O O . TYR A 1 105 ? -0.985 0.576 -11.774 1.00 95.75 105 TYR A O 1
ATOM 808 N N . PRO A 1 106 ? -1.208 -1.659 -12.073 1.00 96.38 106 PRO A N 1
ATOM 809 C CA . PRO A 1 106 ? -0.450 -1.705 -13.310 1.00 96.38 106 PRO A CA 1
ATOM 810 C C . PRO A 1 106 ? -1.211 -0.995 -14.428 1.00 96.38 106 PRO A C 1
ATOM 812 O O . PRO A 1 106 ? -2.442 -1.059 -14.537 1.00 96.38 106 PRO A O 1
ATOM 815 N N . MET A 1 107 ? -0.451 -0.312 -15.269 1.00 95.69 107 MET A N 1
ATOM 816 C CA . MET A 1 107 ? -0.911 0.370 -16.462 1.00 95.69 107 MET A CA 1
ATOM 817 C C . MET A 1 107 ? -0.150 -0.139 -17.679 1.00 95.69 107 MET A C 1
ATOM 819 O O . MET A 1 107 ? 1.078 -0.239 -17.669 1.00 95.69 107 MET A O 1
ATOM 823 N N . GLU A 1 108 ? -0.896 -0.375 -18.750 1.00 93.75 108 GLU A N 1
ATOM 824 C CA . GLU A 1 108 ? -0.393 -0.787 -20.053 1.00 93.75 108 GLU A CA 1
ATOM 825 C C . GLU A 1 108 ? -1.018 0.118 -21.118 1.00 93.75 108 GLU A C 1
ATOM 827 O O . GLU A 1 108 ? -2.220 0.396 -21.087 1.00 93.75 108 GLU A O 1
ATOM 832 N N . ASN A 1 109 ? -0.197 0.644 -22.032 1.00 92.12 109 ASN A N 1
ATOM 833 C CA . ASN A 1 109 ? -0.646 1.531 -23.114 1.00 92.12 109 ASN A CA 1
ATOM 834 C C . ASN A 1 109 ? -1.518 2.708 -22.624 1.00 92.12 109 ASN A C 1
ATOM 836 O O . ASN A 1 109 ? -2.569 3.009 -23.187 1.00 92.12 109 ASN A O 1
ATOM 840 N N . GLY A 1 110 ? -1.111 3.335 -21.513 1.00 91.31 110 GLY A N 1
ATOM 841 C CA . GLY A 1 110 ? -1.796 4.492 -20.922 1.00 91.31 110 GLY A CA 1
ATOM 842 C C . GLY A 1 110 ? -3.109 4.176 -20.198 1.00 91.31 110 GLY A C 1
ATOM 843 O O . GLY A 1 110 ? -3.732 5.0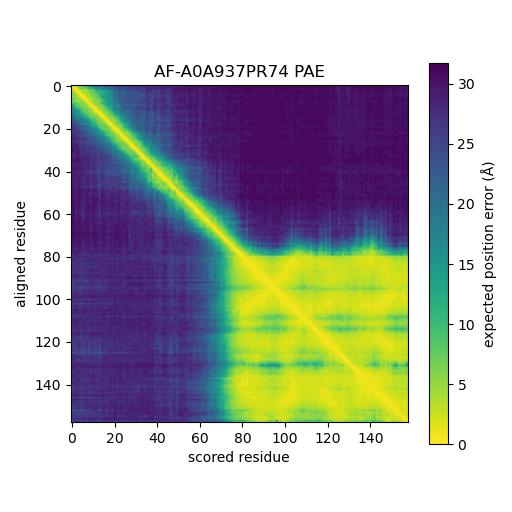84 -19.654 1.00 91.31 110 GLY A O 1
ATOM 844 N N . ARG A 1 111 ? -3.529 2.908 -20.136 1.00 93.88 111 ARG A N 1
ATOM 845 C CA . ARG A 1 111 ? -4.773 2.480 -19.484 1.00 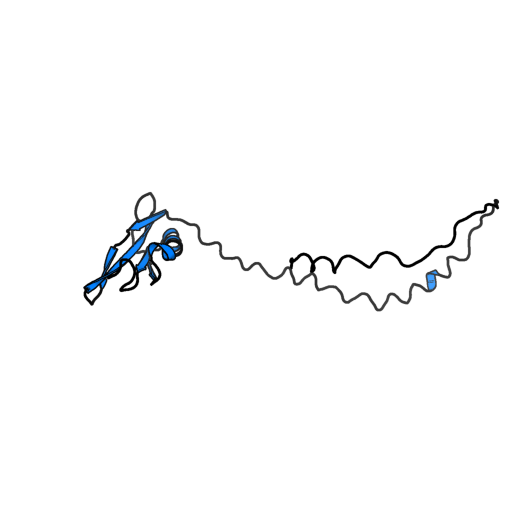93.88 111 ARG A CA 1
ATOM 846 C C . ARG A 1 111 ? -4.478 1.553 -18.313 1.00 93.88 111 ARG A C 1
ATOM 848 O O . ARG A 1 111 ? -3.455 0.877 -18.283 1.00 93.88 111 ARG A O 1
ATOM 855 N N . ARG A 1 112 ? -5.385 1.512 -17.334 1.00 94.12 112 ARG A N 1
ATOM 856 C CA . ARG A 1 112 ? -5.330 0.520 -16.253 1.00 94.12 112 ARG A CA 1
ATOM 857 C C . ARG A 1 112 ? -5.447 -0.880 -16.855 1.00 94.12 112 ARG A C 1
ATOM 859 O O . ARG A 1 112 ? -6.359 -1.123 -17.647 1.00 94.12 112 ARG A O 1
ATOM 866 N N . LEU A 1 113 ? -4.549 -1.777 -16.456 1.00 93.62 113 LEU A N 1
ATOM 867 C CA . LEU A 1 113 ? -4.589 -3.175 -16.869 1.00 93.62 113 LEU A CA 1
ATOM 868 C C . LEU A 1 113 ? -5.919 -3.798 -16.413 1.00 93.62 113 LEU A C 1
ATOM 870 O O . LEU A 1 113 ? -6.316 -3.656 -15.252 1.00 93.62 113 LEU A O 1
ATOM 874 N N . LYS A 1 114 ? -6.637 -4.422 -17.350 1.00 90.56 114 LYS A N 1
ATOM 875 C CA . LYS A 1 114 ? -7.951 -5.035 -17.114 1.00 90.56 114 LYS A CA 1
ATOM 876 C C . LYS A 1 114 ? -7.796 -6.527 -16.810 1.00 90.56 114 LYS A C 1
ATOM 878 O O . LYS A 1 114 ? -6.836 -7.149 -17.248 1.00 90.56 114 LYS A O 1
ATOM 883 N N . GLY A 1 115 ? -8.772 -7.096 -16.106 1.00 90.31 115 GLY A N 1
ATOM 884 C CA . GLY A 1 115 ? -8.808 -8.517 -15.748 1.00 90.31 115 GLY A CA 1
ATOM 885 C C . GLY A 1 115 ? -8.648 -8.768 -14.248 1.00 90.31 115 GLY A C 1
ATOM 886 O O . GLY A 1 115 ? -8.528 -7.835 -13.452 1.00 90.31 115 GLY A O 1
ATOM 887 N N . LYS A 1 116 ? -8.684 -10.048 -13.860 1.00 91.88 116 LYS A N 1
ATOM 888 C CA . LYS A 1 116 ? -8.413 -10.478 -12.484 1.00 91.88 116 LYS A CA 1
ATOM 889 C C . LYS A 1 116 ? -6.903 -10.456 -12.265 1.00 91.88 116 LYS A C 1
ATOM 891 O O . LYS A 1 116 ? -6.185 -11.250 -12.861 1.00 91.88 116 LYS A O 1
ATOM 896 N N . LEU A 1 117 ? -6.442 -9.531 -11.431 1.00 93.38 117 LEU A N 1
ATOM 897 C CA . LEU A 1 117 ? -5.034 -9.395 -11.071 1.00 93.38 117 LEU A CA 1
ATOM 898 C C . LEU A 1 117 ? -4.808 -9.951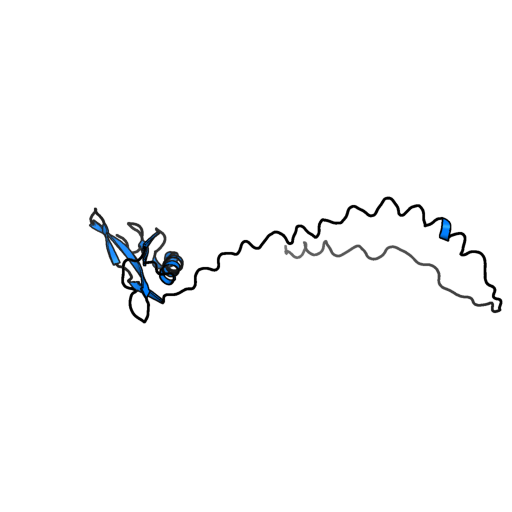 -9.661 1.00 93.38 117 LEU A C 1
ATOM 900 O O . LEU A 1 117 ? -5.658 -9.725 -8.793 1.00 93.38 117 LEU A O 1
ATOM 904 N N . PRO A 1 118 ? -3.679 -10.629 -9.401 1.00 95.62 118 PRO A N 1
ATOM 905 C CA . PRO A 1 118 ? -3.291 -10.967 -8.038 1.00 95.62 118 PRO A CA 1
ATOM 906 C C . PRO A 1 118 ? -3.063 -9.682 -7.236 1.00 95.62 118 PRO A C 1
ATOM 908 O O . PRO A 1 118 ? -2.529 -8.703 -7.763 1.00 95.62 118 PRO A O 1
ATOM 911 N N . ALA A 1 119 ? -3.469 -9.673 -5.966 1.00 95.31 119 ALA A N 1
ATOM 912 C CA . ALA A 1 119 ? -3.377 -8.495 -5.110 1.00 95.31 119 ALA A CA 1
ATOM 913 C C . ALA A 1 119 ? -2.419 -8.711 -3.934 1.00 95.31 119 ALA A C 1
ATOM 915 O O . ALA A 1 119 ? -2.397 -9.781 -3.332 1.00 95.31 119 ALA A O 1
ATOM 916 N N . VAL A 1 120 ? -1.658 -7.671 -3.590 1.00 95.50 120 VAL A N 1
ATOM 917 C CA . VAL A 1 120 ? -0.752 -7.643 -2.435 1.00 95.50 120 VAL A CA 1
ATOM 918 C C . VAL A 1 120 ? -1.177 -6.506 -1.519 1.00 95.50 120 VAL A C 1
ATOM 920 O O . VAL A 1 120 ? -1.214 -5.352 -1.940 1.00 95.50 120 VAL A O 1
ATOM 923 N N . LEU A 1 121 ? -1.486 -6.816 -0.261 1.00 95.00 121 LEU A N 1
ATOM 924 C CA . LEU A 1 121 ? -1.857 -5.826 0.747 1.00 95.00 121 LEU A CA 1
ATOM 925 C C . LEU A 1 121 ? -0.722 -5.643 1.753 1.00 95.00 121 LEU A C 1
ATOM 927 O O . LEU A 1 121 ? -0.307 -6.588 2.418 1.00 95.00 121 LEU A O 1
ATOM 931 N N . LEU A 1 122 ? -0.285 -4.400 1.913 1.00 94.69 122 LEU A N 1
ATOM 932 C CA . LEU A 1 122 ? 0.605 -3.963 2.973 1.00 94.69 122 LEU A CA 1
ATOM 933 C C . LEU A 1 122 ? -0.183 -3.105 3.964 1.00 94.69 122 LEU A C 1
ATOM 935 O O . LEU A 1 122 ? -0.711 -2.054 3.607 1.00 94.69 122 LEU A O 1
ATOM 939 N N . ARG A 1 123 ? -0.241 -3.524 5.226 1.00 94.12 123 ARG A N 1
ATOM 940 C CA . ARG A 1 123 ? -0.778 -2.700 6.315 1.00 94.12 123 ARG A CA 1
ATOM 941 C C . ARG A 1 123 ? 0.383 -2.208 7.155 1.00 94.12 123 ARG A C 1
ATOM 943 O O . ARG A 1 123 ? 1.242 -3.004 7.527 1.00 94.12 123 ARG A O 1
ATOM 950 N N . THR A 1 124 ? 0.428 -0.911 7.431 1.00 90.62 124 THR A N 1
ATOM 951 C CA . THR A 1 124 ? 1.541 -0.317 8.170 1.00 90.62 124 THR A CA 1
ATOM 952 C C . THR A 1 124 ? 1.057 0.658 9.242 1.00 90.62 124 THR A C 1
ATOM 954 O O . THR A 1 124 ? 0.199 1.502 8.971 1.00 90.62 124 THR A O 1
ATOM 957 N N . PRO A 1 125 ? 1.611 0.590 10.466 1.00 93.12 125 PRO A N 1
ATOM 958 C CA . PRO A 1 125 ? 1.428 1.624 11.475 1.00 93.12 125 PRO A CA 1
ATOM 959 C C . PRO A 1 125 ? 2.401 2.801 11.282 1.00 93.12 125 PRO A C 1
ATOM 961 O O . PRO A 1 125 ? 2.438 3.676 12.142 1.00 93.12 125 PRO A O 1
ATOM 964 N N . TYR A 1 126 ? 3.190 2.829 10.195 1.00 90.69 126 TYR A N 1
ATOM 965 C CA . TYR A 1 126 ? 4.303 3.761 9.958 1.00 90.69 126 TYR A CA 1
ATOM 966 C C . TYR A 1 126 ? 4.144 4.589 8.671 1.00 90.69 126 TYR A C 1
ATOM 968 O O . TYR A 1 126 ? 5.019 4.598 7.810 1.00 90.69 126 TYR A O 1
ATOM 976 N N . ASN A 1 127 ? 3.025 5.295 8.538 1.00 89.44 127 ASN A N 1
ATOM 977 C CA . ASN A 1 127 ? 2.651 6.183 7.437 1.00 89.44 127 ASN A CA 1
ATOM 978 C C . ASN A 1 127 ? 2.793 5.516 6.069 1.00 89.44 127 ASN A C 1
ATOM 980 O O . ASN A 1 127 ? 3.873 5.491 5.462 1.00 89.44 127 ASN A O 1
ATOM 984 N N . LYS A 1 128 ? 1.665 5.074 5.518 1.00 89.12 128 LYS A N 1
ATOM 985 C CA . LYS A 1 128 ? 1.584 4.466 4.189 1.00 89.12 128 LYS A CA 1
ATOM 986 C C . LYS A 1 128 ? 2.237 5.303 3.082 1.00 89.12 128 LYS A C 1
ATOM 988 O O . LYS A 1 128 ? 2.704 4.723 2.106 1.00 89.12 128 LYS A O 1
ATOM 993 N N . SER A 1 129 ? 2.323 6.629 3.246 1.00 88.75 129 SER A N 1
ATOM 994 C CA . SER A 1 129 ? 2.920 7.551 2.269 1.00 88.75 129 SER A CA 1
ATOM 995 C C . SER A 1 129 ? 4.448 7.612 2.333 1.00 88.75 129 SER A C 1
ATOM 997 O O . SER A 1 129 ? 5.070 8.025 1.359 1.00 88.75 129 SER A O 1
ATOM 999 N N . LYS A 1 130 ? 5.067 7.229 3.459 1.00 85.88 130 LYS A N 1
ATOM 1000 C CA . LYS A 1 130 ? 6.527 7.301 3.649 1.00 85.88 130 LYS A CA 1
ATOM 1001 C C . LYS A 1 130 ? 7.199 5.938 3.525 1.00 85.88 130 LYS A C 1
ATOM 1003 O O . LYS A 1 130 ? 8.207 5.825 2.837 1.00 85.88 130 LYS A O 1
ATOM 1008 N N . TRP A 1 131 ? 6.648 4.908 4.163 1.00 78.44 131 TRP A N 1
ATOM 1009 C CA . TRP A 1 131 ? 7.318 3.606 4.261 1.00 78.44 131 TRP A CA 1
ATOM 1010 C C . TRP A 1 131 ? 6.889 2.619 3.162 1.00 78.44 131 TRP A C 1
ATOM 1012 O O . TRP A 1 131 ? 7.699 1.871 2.621 1.00 78.44 131 TRP A O 1
ATOM 1022 N N . GLY A 1 132 ? 5.616 2.667 2.767 1.00 77.62 132 GLY A N 1
ATOM 1023 C CA . GLY A 1 132 ? 5.021 1.741 1.801 1.00 77.62 132 GLY A CA 1
ATOM 1024 C C . GLY A 1 132 ? 5.402 1.901 0.318 1.00 77.62 132 GLY A C 1
ATOM 1025 O O . GLY A 1 132 ? 5.516 0.867 -0.345 1.00 77.62 132 GLY A O 1
ATOM 1026 N N . PRO A 1 133 ? 5.616 3.114 -0.252 1.00 87.12 133 PRO A N 1
ATOM 1027 C CA . PRO A 1 133 ? 5.563 3.300 -1.707 1.00 87.12 133 PRO A CA 1
ATOM 1028 C C . PRO A 1 133 ? 6.569 2.476 -2.508 1.00 87.12 133 PRO A C 1
ATOM 1030 O O . PRO A 1 133 ? 6.257 2.068 -3.623 1.00 87.12 133 PRO A O 1
ATOM 1033 N N . ARG A 1 134 ? 7.766 2.218 -1.964 1.00 87.38 134 ARG A N 1
ATOM 1034 C CA . ARG A 1 134 ? 8.807 1.453 -2.669 1.00 87.38 134 ARG A CA 1
ATOM 1035 C C . ARG A 1 134 ? 8.386 -0.003 -2.888 1.00 87.38 134 ARG A C 1
ATOM 1037 O O . ARG A 1 134 ? 8.489 -0.493 -4.008 1.00 87.38 134 ARG A O 1
ATOM 1044 N N . PHE A 1 135 ? 7.872 -0.659 -1.847 1.00 88.00 135 PHE A N 1
ATOM 1045 C CA . PHE A 1 135 ? 7.449 -2.060 -1.911 1.00 88.00 135 PHE A CA 1
ATOM 1046 C C . PHE A 1 135 ? 6.201 -2.238 -2.774 1.00 88.00 135 PHE A C 1
ATOM 1048 O O . PHE A 1 135 ? 6.194 -3.054 -3.691 1.00 88.00 135 PHE A O 1
ATOM 1055 N N . VAL A 1 136 ? 5.155 -1.441 -2.545 1.00 91.69 136 VAL A N 1
ATOM 1056 C CA . VAL A 1 136 ? 3.902 -1.593 -3.304 1.00 91.69 136 VAL A CA 1
ATOM 1057 C C . VAL A 1 136 ? 4.060 -1.223 -4.779 1.00 91.69 136 VAL A C 1
ATOM 1059 O O . VAL A 1 136 ? 3.465 -1.876 -5.637 1.00 91.69 136 VAL A O 1
ATOM 1062 N N . ARG A 1 137 ? 4.911 -0.237 -5.099 1.00 94.38 137 ARG A N 1
ATOM 1063 C CA . ARG A 1 137 ? 5.234 0.105 -6.489 1.00 94.38 137 ARG A CA 1
ATOM 1064 C C . ARG A 1 137 ? 5.965 -1.033 -7.189 1.00 94.38 137 ARG A C 1
ATOM 1066 O O . ARG A 1 137 ? 5.591 -1.338 -8.314 1.00 94.38 137 ARG A O 1
ATOM 1073 N N . PHE A 1 138 ? 6.937 -1.667 -6.528 1.00 93.25 138 PHE A N 1
ATOM 1074 C CA . PHE A 1 138 ? 7.653 -2.810 -7.093 1.00 93.25 138 PHE A CA 1
ATOM 1075 C C . PHE A 1 138 ? 6.666 -3.878 -7.565 1.00 93.25 138 PHE A C 1
ATOM 1077 O O . PHE A 1 138 ? 6.635 -4.193 -8.745 1.00 93.25 138 PHE A O 1
ATOM 1084 N N . PHE A 1 139 ? 5.771 -4.357 -6.703 1.00 94.19 139 PHE A N 1
ATOM 1085 C CA . PHE A 1 139 ? 4.784 -5.366 -7.102 1.00 94.19 139 PHE A CA 1
ATOM 1086 C C . PHE A 1 139 ? 3.854 -4.883 -8.233 1.00 94.19 139 PHE A C 1
ATOM 1088 O O . PHE A 1 139 ? 3.561 -5.643 -9.157 1.00 94.19 139 PHE A O 1
ATOM 1095 N N . ALA A 1 140 ? 3.458 -3.604 -8.231 1.00 94.69 140 ALA A N 1
ATOM 1096 C CA . ALA A 1 140 ? 2.598 -3.055 -9.278 1.00 94.69 140 ALA A CA 1
ATOM 1097 C C . ALA A 1 140 ? 3.280 -3.007 -10.656 1.00 94.69 140 ALA A C 1
ATOM 1099 O O . ALA A 1 140 ? 2.637 -3.262 -11.670 1.00 94.69 140 ALA A O 1
ATOM 1100 N N . GLU A 1 141 ? 4.591 -2.764 -10.710 1.00 94.94 141 GLU A N 1
ATOM 1101 C CA . GLU A 1 141 ? 5.377 -2.798 -11.955 1.00 94.94 141 GLU A CA 1
ATOM 1102 C C . GLU A 1 141 ? 5.489 -4.211 -12.554 1.00 94.94 141 GLU A C 1
ATOM 1104 O O . GLU A 1 141 ? 5.756 -4.352 -13.749 1.00 94.94 141 GLU A O 1
ATOM 1109 N N . HIS A 1 142 ? 5.235 -5.246 -11.746 1.00 93.75 142 HIS A N 1
ATOM 1110 C CA . HIS A 1 142 ? 5.255 -6.658 -12.143 1.00 93.75 142 HIS A CA 1
ATOM 1111 C C . HIS A 1 142 ? 3.851 -7.240 -12.381 1.00 93.75 142 HIS A C 1
ATOM 1113 O O . HIS A 1 142 ? 3.710 -8.445 -12.567 1.00 93.75 142 HIS A O 1
ATOM 1119 N N . GLY A 1 143 ? 2.809 -6.401 -12.405 1.00 93.56 143 GLY A N 1
ATOM 1120 C CA . GLY A 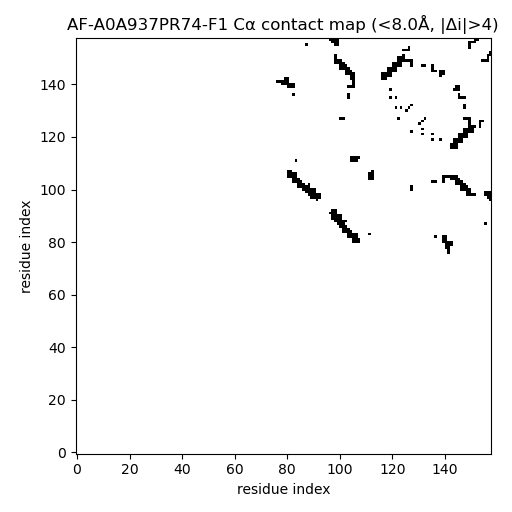1 143 ? 1.448 -6.814 -12.767 1.00 93.56 143 GLY A CA 1
ATOM 1121 C C . GLY A 1 143 ? 0.533 -7.160 -11.590 1.00 93.56 143 GLY A C 1
ATOM 1122 O O . GLY A 1 143 ? -0.580 -7.634 -11.813 1.00 93.56 143 GLY A O 1
ATOM 1123 N N . TYR A 1 144 ? 0.953 -6.897 -10.350 1.00 95.50 144 TYR A N 1
ATOM 1124 C CA . TYR A 1 144 ? 0.111 -7.080 -9.165 1.00 95.50 144 TYR A CA 1
ATOM 1125 C C . TYR A 1 144 ? -0.711 -5.827 -8.856 1.00 95.50 144 TYR A C 1
ATOM 1127 O O . TYR A 1 144 ? -0.274 -4.698 -9.072 1.00 95.50 144 TYR A O 1
ATOM 1135 N N . LEU A 1 145 ? -1.898 -6.004 -8.281 1.00 96.06 145 LEU A N 1
ATOM 1136 C CA . LEU A 1 145 ? -2.624 -4.917 -7.636 1.00 96.06 145 LEU A CA 1
ATOM 1137 C C . LEU A 1 145 ? -2.082 -4.731 -6.215 1.00 96.06 145 LEU A C 1
ATOM 1139 O O . LEU A 1 145 ? -2.412 -5.496 -5.312 1.00 96.06 145 LEU A O 1
ATOM 1143 N N . SER A 1 146 ? -1.264 -3.712 -5.995 1.00 95.94 146 SER A N 1
ATOM 1144 C CA . SER A 1 146 ? -0.645 -3.493 -4.687 1.00 95.94 146 SER A CA 1
ATOM 1145 C C . SER A 1 146 ? -1.391 -2.433 -3.898 1.00 95.94 146 SER A C 1
ATOM 1147 O O . SER A 1 146 ? -1.734 -1.375 -4.416 1.00 95.94 146 SER A O 1
ATOM 1149 N N . VAL A 1 147 ? -1.615 -2.678 -2.618 1.00 96.44 147 VAL A N 1
ATOM 1150 C CA . VAL A 1 147 ? -2.390 -1.799 -1.748 1.00 96.44 147 VAL A CA 1
ATOM 1151 C C . VAL A 1 147 ? -1.573 -1.508 -0.502 1.00 96.44 147 VAL A C 1
ATOM 1153 O O . VAL A 1 147 ? -1.018 -2.424 0.094 1.00 96.44 147 VAL A O 1
ATOM 1156 N N . THR A 1 148 ? -1.491 -0.243 -0.098 1.00 96.00 148 THR A N 1
ATOM 1157 C CA . THR A 1 148 ? -0.919 0.147 1.198 1.00 96.00 148 THR A CA 1
ATOM 1158 C C . THR A 1 148 ? -1.984 0.829 2.039 1.00 96.00 148 THR A C 1
ATOM 1160 O O . THR A 1 148 ? -2.705 1.699 1.554 1.00 96.00 148 THR A O 1
ATOM 1163 N N . GLN A 1 149 ? -2.117 0.424 3.294 1.00 96.38 149 GLN A N 1
ATOM 1164 C CA . GLN A 1 149 ? -3.159 0.902 4.193 1.00 96.38 149 GLN A CA 1
ATOM 1165 C C . GLN A 1 149 ? -2.554 1.314 5.532 1.00 96.38 149 GLN A C 1
ATOM 1167 O O . GLN A 1 149 ? -1.745 0.582 6.109 1.00 96.38 149 GLN A O 1
ATOM 1172 N N . ASP A 1 150 ? -2.979 2.471 6.035 1.00 95.69 150 ASP A N 1
ATOM 1173 C CA . ASP A 1 150 ? -2.655 2.901 7.392 1.00 95.69 150 ASP A CA 1
ATOM 1174 C C . ASP A 1 150 ? -3.453 2.068 8.403 1.00 95.69 150 ASP A C 1
ATOM 1176 O O . ASP A 1 150 ? -4.670 1.891 8.272 1.00 95.69 150 ASP A O 1
ATOM 1180 N N . CYS A 1 151 ? -2.778 1.572 9.441 1.00 94.75 151 CYS A N 1
ATOM 1181 C CA . CYS A 1 151 ? -3.452 0.928 10.566 1.00 94.75 151 CYS A CA 1
ATOM 1182 C C . CYS A 1 151 ? -4.459 1.878 11.240 1.00 94.75 151 CYS A C 1
ATOM 1184 O O . CYS A 1 151 ? -4.375 3.098 11.121 1.00 94.75 151 CYS A O 1
ATOM 1186 N N . ARG A 1 152 ? -5.415 1.300 11.965 1.00 95.62 152 ARG A N 1
ATOM 1187 C CA . ARG A 1 152 ? -6.440 2.036 12.718 1.00 95.62 152 ARG A CA 1
ATOM 1188 C C . ARG A 1 152 ? -5.831 3.059 13.679 1.00 95.62 152 ARG A C 1
ATOM 1190 O O . ARG A 1 152 ? -4.816 2.756 14.309 1.00 95.62 152 ARG A O 1
ATOM 1197 N N . GLY A 1 153 ? -6.456 4.233 13.790 1.00 93.06 153 GLY A N 1
ATOM 1198 C CA . GLY A 1 153 ? -6.012 5.322 14.662 1.00 93.06 153 GLY A CA 1
ATOM 1199 C C . GLY A 1 153 ? -4.633 5.886 14.306 1.00 93.06 153 GLY A C 1
ATOM 1200 O O . GLY A 1 153 ? -3.968 6.492 15.148 1.00 93.06 153 GLY A O 1
ATOM 1201 N N . ARG A 1 154 ? -4.138 5.637 13.085 1.00 93.38 154 ARG A N 1
ATOM 1202 C CA . ARG A 1 154 ? -2.841 6.128 12.609 1.00 93.38 154 ARG A CA 1
ATOM 1203 C C . ARG A 1 154 ? -3.008 6.967 11.350 1.00 93.38 154 ARG A C 1
ATOM 1205 O O . ARG A 1 154 ? -3.659 6.565 10.390 1.00 93.38 154 ARG A O 1
ATOM 1212 N N . TYR A 1 155 ? -2.307 8.099 11.332 1.00 92.81 155 TYR A N 1
ATOM 1213 C CA . TYR A 1 155 ? -2.235 9.027 10.202 1.00 92.81 155 TYR A CA 1
ATOM 1214 C C . TYR A 1 155 ? -3.616 9.432 9.695 1.00 92.81 155 TYR A C 1
ATOM 1216 O O . TYR A 1 155 ? -4.326 10.147 10.388 1.00 92.81 155 TYR A O 1
ATOM 1224 N N . LYS A 1 156 ? -3.974 9.020 8.478 1.00 91.69 156 LYS A N 1
ATOM 1225 C CA . LYS A 1 156 ? -5.239 9.393 7.850 1.00 91.69 156 LYS A CA 1
ATOM 1226 C C . LYS A 1 156 ? -6.360 8.398 8.152 1.00 91.69 156 LYS A C 1
ATOM 1228 O O . LYS A 1 156 ? -7.486 8.631 7.715 1.00 91.69 156 LYS A O 1
ATOM 1233 N N . SER A 1 157 ? -6.077 7.285 8.828 1.00 89.56 157 SER A N 1
ATOM 1234 C CA . SER A 1 157 ? -7.106 6.362 9.311 1.00 89.56 157 SER A CA 1
ATOM 1235 C C . SER A 1 157 ? -7.779 6.919 10.560 1.00 89.56 157 SER A C 1
ATOM 1237 O O . SER A 1 157 ? -7.110 7.505 11.409 1.00 89.56 157 SER A O 1
ATOM 1239 N N . GLU A 1 158 ? -9.094 6.713 10.637 1.00 90.44 158 GLU A N 1
ATOM 1240 C CA . GLU A 1 158 ? -9.880 6.932 11.859 1.00 90.44 158 GLU A CA 1
ATOM 1241 C C . GLU A 1 158 ? -9.514 5.902 12.947 1.00 90.44 158 GLU A C 1
ATOM 1243 O O . GLU A 1 158 ? -9.014 4.792 12.610 1.00 90.44 158 GLU A O 1
#

Radius of gyration: 41.09 Å; Cα contacts (8 Å, |Δi|>4): 184; chains: 1; bounding box: 118×54×48 Å

Sequence (158 aa):
MRLKELLKLNRSDEKGILNLGDRGLMRQVAAATSPGVTIEQESRRAEMKLRRRGVLLLLPILGVLAGVGNAGVAAAAPRRYKVGIKRDVRVPMRDGVNLATDIYYPMENGRRLKGKLPAVLLRTPYNKSKWGPRFVRFFAEHGYLSVTQDCRGRYKSE

Foldseek 3Di:
DDPPVVPPPPPDDDDDDDDDDDDDDDDDDDDDDDDDDDDPPPVVVPPPPPPPPPPDPDPDPPPPVVPPPPPPPPPQPDLAFDKDKDFQDFDADPVRWTWTKMKIAGDDPNHGDDDDAAEAEAEDCPDCVPPPPVPQRSVRSVGYTYMYIYDDPHDSTD

Nearest PDB structures (foldseek):
  3ida-assembly1_A-2  TM=8.313E-01  e=2.872E-07  Rhodococcus sp. MB1
  4p08-assembly1_A  TM=8.157E-01  e=2.522E-07  Rhodococcus sp. MB1
  1l7r-assembly1_A  TM=8.392E-01  e=4.828E-07  Rhodococcus sp. MB1
  1l7q-assembly1_A  TM=8.198E-01  e=6.679E-07  Rhodococcus sp. MB1
  9k48-assembly1_A  TM=8.016E-01  e=4.240E-07  Rhodococcus sp. MB1 'Bresler 1999'

Secondary structure (DSSP, 8-state):
--TTSTTSSSS--SS----------------------SSTTTGGGTTTSSSSSSSSS--SSSSSTT-S------PPPP---EEEEEEEEEEE-TTSPEEEEEEEEEEETTEEPPS---EEEEEESSIIIIISHHHHHHHHHTT-EEEEEEPTTSTT--